Protein AF-A0A4Q5WU58-F1 (afdb_monomer)

Solvent-accessible surface area (backbone atoms only — not comparable to full-atom values): 10134 Å² total; per-residue (Å²): 128,67,73,62,55,58,54,50,50,56,48,51,53,49,48,55,47,47,49,72,70,64,74,73,73,92,70,50,77,68,52,55,55,48,53,51,51,49,51,50,56,56,55,70,71,57,89,86,76,77,55,76,60,47,52,53,52,53,47,53,46,34,75,74,73,50,46,85,95,77,51,57,78,68,55,52,36,50,48,50,40,50,35,51,25,46,53,25,28,64,58,67,74,26,63,72,45,90,62,45,62,56,51,54,47,26,52,74,72,68,72,48,54,73,67,60,50,51,44,35,73,72,55,36,58,65,66,58,54,51,51,48,51,54,51,21,65,75,58,47,29,45,48,44,77,49,94,91,47,97,59,69,42,70,40,44,45,70,60,46,52,52,52,49,53,50,51,46,69,77,63,63,87,124

Mean predicted aligned error: 10.36 Å

Structure (mmCIF, N/CA/C/O backbone):
data_AF-A0A4Q5WU58-F1
#
_entry.id   AF-A0A4Q5WU58-F1
#
loop_
_atom_site.group_PDB
_atom_site.id
_atom_site.type_symbol
_atom_site.label_atom_id
_atom_site.label_alt_id
_atom_site.label_comp_id
_atom_site.label_asym_id
_atom_site.label_entity_id
_atom_site.label_seq_id
_atom_site.pdbx_PDB_ins_code
_atom_site.Cartn_x
_atom_site.Cartn_y
_atom_site.Cartn_z
_atom_site.occupancy
_atom_site.B_iso_or_equiv
_atom_site.auth_seq_id
_atom_site.auth_comp_id
_atom_site.auth_asym_id
_atom_site.auth_atom_id
_atom_site.pdbx_PDB_model_num
ATOM 1 N N . MET A 1 1 ? -17.127 25.640 -25.796 1.00 41.81 1 MET A N 1
ATOM 2 C CA . MET A 1 1 ? -17.880 24.740 -24.890 1.00 41.81 1 MET A CA 1
ATOM 3 C C . MET A 1 1 ? -17.028 24.352 -23.677 1.00 41.81 1 MET A C 1
ATOM 5 O O . MET A 1 1 ? -17.475 23.564 -22.861 1.00 41.81 1 MET A O 1
ATOM 9 N N . ASP A 1 2 ? -15.854 24.971 -23.506 1.00 37.06 2 ASP A N 1
ATOM 10 C CA . ASP A 1 2 ? -14.793 24.505 -22.601 1.00 37.06 2 ASP A CA 1
ATOM 11 C C . ASP A 1 2 ? -14.866 25.094 -21.184 1.00 37.06 2 ASP A C 1
ATOM 13 O O . ASP A 1 2 ? -14.339 24.523 -20.238 1.00 37.06 2 ASP A O 1
ATOM 17 N N . LEU A 1 3 ? -15.596 26.197 -20.994 1.00 28.78 3 LEU A N 1
ATOM 18 C CA . LEU A 1 3 ? -15.741 26.847 -19.682 1.00 28.78 3 LEU A CA 1
ATOM 19 C C . LEU A 1 3 ? -16.741 26.138 -18.749 1.00 28.78 3 LEU A C 1
ATOM 21 O O . LEU A 1 3 ? -16.655 26.277 -17.533 1.00 28.78 3 LEU A O 1
ATOM 25 N N . LEU A 1 4 ? -17.679 25.363 -19.303 1.00 29.69 4 LEU A N 1
ATOM 26 C CA . LEU A 1 4 ? -18.670 24.606 -18.525 1.00 29.69 4 LEU A CA 1
ATOM 27 C C . LEU A 1 4 ? -18.100 23.284 -17.992 1.00 29.69 4 LEU A C 1
ATOM 29 O O . LEU A 1 4 ? -18.466 22.866 -16.899 1.00 29.69 4 LEU A O 1
ATOM 33 N N . VAL A 1 5 ? -17.166 22.664 -18.719 1.00 35.31 5 VAL A N 1
ATOM 34 C CA . VAL A 1 5 ? -16.543 21.386 -18.334 1.00 35.31 5 VAL A CA 1
ATOM 35 C C . VAL A 1 5 ? -15.579 21.577 -17.158 1.00 35.31 5 VAL A C 1
ATOM 37 O O . VAL A 1 5 ? -15.669 20.837 -16.181 1.00 35.31 5 VAL A O 1
ATOM 40 N N . GLY A 1 6 ? -14.754 22.633 -17.175 1.00 33.22 6 GLY A N 1
ATOM 41 C CA . GLY A 1 6 ? -13.870 22.964 -16.047 1.00 33.22 6 GLY A CA 1
ATOM 42 C C . GLY A 1 6 ? -14.622 23.332 -14.760 1.00 33.22 6 GLY A C 1
ATOM 43 O O . GLY A 1 6 ? -14.182 23.004 -13.660 1.00 33.22 6 GLY A O 1
ATOM 44 N N . SER A 1 7 ? -15.806 23.947 -14.880 1.00 33.75 7 SER A N 1
ATOM 45 C CA . SER A 1 7 ? -16.644 24.293 -13.723 1.00 33.75 7 SER A CA 1
ATOM 46 C C . SER A 1 7 ? -17.323 23.076 -13.087 1.00 33.75 7 SER A C 1
ATOM 48 O O . SER A 1 7 ? -17.556 23.087 -11.881 1.00 33.75 7 SER A O 1
ATOM 50 N N . ILE A 1 8 ? -17.642 22.040 -13.869 1.00 37.22 8 ILE A N 1
ATOM 51 C CA . ILE A 1 8 ? -18.221 20.784 -13.367 1.00 37.22 8 ILE A CA 1
ATOM 52 C C . ILE A 1 8 ? -17.136 19.936 -12.682 1.00 37.22 8 ILE A C 1
ATOM 54 O O . ILE A 1 8 ? -17.392 19.346 -11.636 1.00 37.22 8 ILE A O 1
ATOM 58 N N . HIS A 1 9 ? -15.908 19.941 -13.212 1.00 44.00 9 HIS A N 1
ATOM 59 C CA . HIS A 1 9 ? -14.763 19.223 -12.638 1.00 44.00 9 HIS A CA 1
ATOM 60 C C . HIS A 1 9 ? -14.378 19.746 -11.246 1.00 44.00 9 HIS A C 1
ATOM 62 O O . HIS A 1 9 ? -14.319 18.984 -10.280 1.00 44.00 9 HIS A O 1
ATOM 68 N N . ALA A 1 10 ? -14.223 21.067 -11.112 1.00 42.41 10 ALA A N 1
ATOM 69 C CA . ALA A 1 10 ? -13.923 21.701 -9.830 1.00 42.41 10 ALA A CA 1
ATOM 70 C C . ALA A 1 10 ? -15.046 21.495 -8.797 1.00 42.41 10 ALA A C 1
ATOM 72 O O . ALA A 1 10 ? -14.766 21.302 -7.615 1.00 42.41 10 ALA A O 1
ATOM 73 N N . TYR A 1 11 ? -16.307 21.488 -9.245 1.00 42.28 11 TYR A N 1
ATOM 74 C CA . TYR A 1 11 ? -17.469 21.261 -8.385 1.00 42.28 11 TYR A CA 1
ATOM 75 C C . TYR A 1 11 ? -17.533 19.819 -7.873 1.00 42.28 11 TYR A C 1
ATOM 7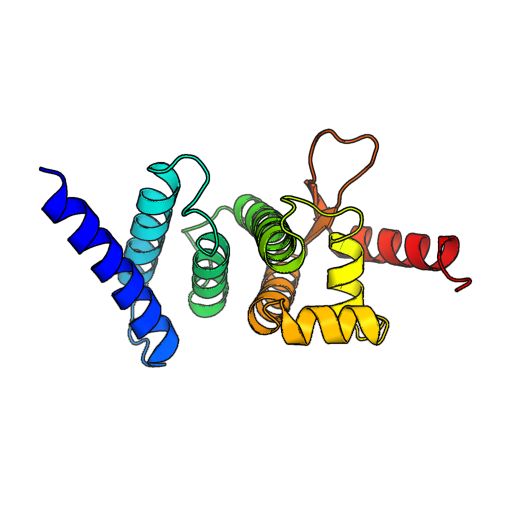7 O O . TYR A 1 11 ? -17.780 19.609 -6.693 1.00 42.28 11 TYR A O 1
ATOM 85 N N . ASN A 1 12 ? -17.244 18.832 -8.722 1.00 49.66 12 ASN A N 1
ATOM 86 C CA . ASN A 1 12 ? -17.261 17.415 -8.353 1.00 49.66 12 ASN A CA 1
ATOM 87 C C . ASN A 1 12 ? -16.104 17.031 -7.423 1.00 49.66 12 ASN A C 1
ATOM 89 O O . ASN A 1 12 ? -16.311 16.286 -6.466 1.00 49.66 12 ASN A O 1
ATOM 93 N N . ILE A 1 13 ? -14.912 17.592 -7.647 1.00 53.34 13 ILE A N 1
ATOM 94 C CA . ILE A 1 13 ? -13.767 17.446 -6.738 1.00 53.34 13 ILE A CA 1
ATOM 95 C C . ILE A 1 13 ? -14.063 18.130 -5.398 1.00 53.34 13 ILE A C 1
ATOM 97 O O . ILE A 1 13 ? -13.809 17.546 -4.347 1.00 53.34 13 ILE A O 1
ATOM 101 N N . GLN A 1 14 ? -14.657 19.330 -5.406 1.00 51.53 14 GLN A N 1
ATOM 102 C CA . GLN A 1 14 ? -15.105 19.988 -4.174 1.00 51.53 14 GLN A CA 1
ATOM 103 C C . GLN A 1 14 ? -16.203 19.206 -3.459 1.00 51.53 14 GLN A C 1
ATOM 105 O O . GLN A 1 14 ? -16.174 19.169 -2.237 1.00 51.53 14 GLN A O 1
ATOM 110 N N . LEU A 1 15 ? -17.132 18.565 -4.175 1.00 50.31 15 LEU A N 1
ATOM 111 C CA . LEU A 1 15 ? -18.192 17.755 -3.573 1.00 50.31 15 LEU A CA 1
ATOM 112 C C . LEU A 1 15 ? -17.624 16.500 -2.911 1.00 50.31 15 LEU A C 1
ATOM 114 O O . LEU A 1 15 ? -17.934 16.237 -1.754 1.00 50.31 15 LEU A O 1
ATOM 118 N N . LEU A 1 16 ? -16.758 15.759 -3.613 1.00 57.41 16 LEU A N 1
ATOM 119 C CA . LEU A 1 16 ? -16.067 14.591 -3.061 1.00 57.41 16 LEU A CA 1
ATOM 120 C C . LEU A 1 16 ? -15.231 14.984 -1.842 1.00 57.41 16 LEU A C 1
ATOM 122 O O . LEU A 1 16 ? -15.281 14.310 -0.818 1.00 57.41 16 LEU A O 1
ATOM 126 N N . ARG A 1 17 ? -14.537 16.122 -1.911 1.00 54.88 17 ARG A N 1
ATOM 127 C CA . ARG A 1 17 ? -13.765 16.673 -0.797 1.00 54.88 17 ARG A CA 1
ATOM 128 C C . ARG A 1 17 ? -14.646 17.094 0.383 1.00 54.88 17 ARG A C 1
ATOM 130 O O . ARG A 1 17 ? -14.333 16.730 1.507 1.00 54.88 17 ARG A O 1
ATOM 137 N N . LEU A 1 18 ? -15.770 17.775 0.146 1.00 50.56 18 LEU A N 1
ATOM 138 C CA . LEU A 1 18 ? -16.729 18.152 1.195 1.00 50.56 18 LEU A CA 1
ATOM 139 C C . LEU A 1 18 ? -17.341 16.923 1.865 1.00 50.56 18 LEU A C 1
ATOM 141 O O . LEU A 1 18 ? -17.551 16.914 3.073 1.00 50.56 18 LEU A O 1
ATOM 145 N N . ILE A 1 19 ? -17.637 15.884 1.088 1.00 55.25 19 ILE A N 1
ATOM 146 C CA . ILE A 1 19 ? -18.174 14.625 1.599 1.00 55.25 19 ILE A CA 1
ATOM 147 C C . ILE A 1 19 ? -17.125 13.962 2.492 1.00 55.25 19 ILE A C 1
ATOM 149 O O . ILE A 1 19 ? -17.432 13.665 3.642 1.00 55.25 19 ILE A O 1
ATOM 153 N N . LEU A 1 20 ? -15.878 13.850 2.025 1.00 53.12 20 LEU A N 1
ATOM 154 C CA . LEU A 1 20 ? -14.756 13.308 2.799 1.00 53.12 20 LEU A CA 1
ATOM 155 C C . LEU A 1 20 ? -14.452 14.117 4.081 1.00 53.12 20 LEU A C 1
ATOM 157 O O . LEU A 1 20 ? -14.155 13.529 5.121 1.00 53.12 20 LEU A O 1
ATOM 161 N N . GLU A 1 21 ? -14.565 15.448 4.032 1.00 53.03 21 GLU A N 1
ATOM 162 C CA . GLU A 1 21 ? -14.278 16.362 5.151 1.00 53.03 21 GLU A CA 1
ATOM 163 C C . GLU A 1 21 ? -15.446 16.506 6.152 1.00 53.03 21 GLU A C 1
ATOM 165 O O . GLU A 1 21 ? -15.209 16.745 7.336 1.00 53.03 21 GLU A O 1
ATOM 170 N N . SER A 1 22 ? -16.704 16.362 5.717 1.00 53.97 22 SER A N 1
ATOM 171 C CA . SER A 1 22 ? -17.891 16.644 6.549 1.00 53.97 22 SER A CA 1
ATOM 172 C C . SER A 1 22 ? -18.234 15.556 7.564 1.00 53.97 22 SER A C 1
ATOM 174 O O . SER A 1 22 ? -18.898 15.840 8.560 1.00 53.97 22 SER A O 1
ATOM 176 N N . GLY A 1 23 ? -17.806 14.311 7.341 1.00 45.44 23 GLY A N 1
ATOM 177 C CA . GLY A 1 23 ? -18.088 13.219 8.275 1.00 45.44 23 GLY A CA 1
ATOM 178 C C . GLY A 1 23 ? -19.547 12.728 8.290 1.00 45.44 23 GLY A C 1
ATOM 179 O O . GLY A 1 23 ? -19.835 11.759 8.993 1.00 45.44 23 GLY A O 1
ATOM 180 N N . ASP A 1 24 ? -20.453 13.367 7.539 1.00 48.50 24 ASP A N 1
ATOM 181 C CA . ASP A 1 24 ? -21.890 13.071 7.510 1.00 48.50 24 ASP A CA 1
ATOM 182 C C . ASP A 1 24 ? -22.245 12.260 6.252 1.00 48.50 24 ASP A C 1
ATOM 184 O O . ASP A 1 24 ? -22.320 12.780 5.139 1.00 48.50 24 ASP A O 1
ATOM 188 N N . TYR A 1 25 ? -22.417 10.947 6.434 1.00 56.06 25 TYR A N 1
ATOM 189 C CA . TYR A 1 25 ? -22.523 9.965 5.350 1.00 56.06 25 TYR A CA 1
ATOM 190 C C . TYR A 1 25 ? -23.803 9.136 5.443 1.00 56.06 25 TYR A C 1
ATOM 192 O O . TYR A 1 25 ? -23.771 7.907 5.453 1.00 56.06 25 TYR A O 1
ATOM 200 N N . SER A 1 26 ? -24.958 9.794 5.440 1.00 50.62 26 SER A N 1
ATOM 201 C CA . SER A 1 26 ? -26.253 9.118 5.237 1.00 50.62 26 SER A CA 1
ATOM 202 C C . SER A 1 26 ? -26.452 8.550 3.812 1.00 50.62 26 SER A C 1
ATOM 204 O O . SER A 1 26 ? -27.559 8.154 3.446 1.00 50.62 26 SER A O 1
ATOM 206 N N . ALA A 1 27 ? -25.381 8.484 3.015 1.00 51.62 27 ALA A N 1
ATOM 207 C CA . ALA A 1 27 ? -25.365 8.030 1.634 1.00 51.62 27 ALA A CA 1
ATOM 208 C C . ALA A 1 27 ? -25.672 6.526 1.531 1.00 51.62 27 ALA A C 1
ATOM 210 O O . ALA A 1 27 ? -25.069 5.690 2.206 1.00 51.62 27 ALA A O 1
ATOM 211 N N . ASN A 1 28 ? -26.628 6.180 0.675 1.00 54.94 28 ASN A N 1
ATOM 212 C CA . ASN A 1 28 ? -27.035 4.798 0.431 1.00 54.94 28 ASN A CA 1
ATOM 213 C C . ASN A 1 28 ? -26.196 4.174 -0.713 1.00 54.94 28 ASN A C 1
ATOM 215 O O . ASN A 1 28 ? -25.411 4.852 -1.373 1.00 54.94 28 ASN A O 1
ATOM 219 N N . ALA A 1 29 ? -26.360 2.874 -0.988 1.00 50.94 29 ALA A N 1
ATOM 220 C CA . ALA A 1 29 ? -25.586 2.165 -2.020 1.00 50.94 29 ALA A CA 1
ATOM 221 C C . ALA A 1 29 ? -25.689 2.781 -3.439 1.00 50.94 29 ALA A C 1
ATOM 223 O O . ALA A 1 29 ? -24.773 2.621 -4.247 1.00 50.94 29 ALA A O 1
ATOM 224 N N . HIS A 1 30 ? -26.777 3.499 -3.748 1.00 55.00 30 HIS A N 1
ATOM 225 C CA . HIS A 1 30 ? -26.934 4.219 -5.014 1.00 55.00 30 HIS A CA 1
ATOM 226 C C . HIS A 1 30 ? -25.968 5.406 -5.112 1.00 55.00 30 HIS A C 1
ATOM 228 O O . HIS A 1 30 ? -25.359 5.615 -6.160 1.00 55.00 30 HIS A O 1
ATOM 234 N N . ASP A 1 31 ? -25.768 6.125 -4.008 1.00 60.94 31 ASP A N 1
ATOM 235 C CA . ASP A 1 31 ? -24.868 7.275 -3.943 1.00 60.94 31 ASP A CA 1
ATOM 236 C C . ASP A 1 31 ? -23.408 6.831 -4.127 1.00 60.94 31 ASP A C 1
ATOM 238 O O . ASP A 1 31 ? -22.669 7.418 -4.910 1.00 60.94 31 ASP A O 1
ATOM 242 N N . VAL A 1 32 ? -23.009 5.713 -3.512 1.00 57.91 32 VAL A N 1
ATOM 243 C CA . VAL A 1 32 ? -21.661 5.125 -3.666 1.00 57.91 32 VAL A CA 1
ATOM 244 C C . VAL A 1 32 ? -21.385 4.721 -5.115 1.00 57.91 32 VAL A C 1
ATOM 246 O O . VAL A 1 32 ? -20.320 5.020 -5.657 1.00 57.91 32 VAL A O 1
ATOM 249 N N . SER A 1 33 ? -22.359 4.085 -5.774 1.00 61.72 33 SER A N 1
ATOM 250 C CA . SER A 1 33 ? -22.237 3.727 -7.190 1.00 61.72 33 SER A CA 1
ATOM 251 C C . SER A 1 33 ? -22.148 4.960 -8.094 1.00 61.72 33 SER A C 1
ATOM 253 O O . SER A 1 33 ? -21.454 4.909 -9.110 1.00 61.72 33 SER A O 1
ATOM 255 N N . MET A 1 34 ? -22.832 6.053 -7.744 1.00 68.31 34 MET A N 1
ATOM 256 C CA . MET A 1 34 ? -22.751 7.325 -8.460 1.00 68.31 34 MET A CA 1
ATOM 257 C C . MET A 1 34 ? -21.366 7.964 -8.299 1.00 68.31 34 MET A C 1
ATOM 259 O O . MET A 1 34 ? -20.755 8.339 -9.299 1.00 68.31 34 MET A O 1
ATOM 263 N N . TYR A 1 35 ? -20.835 8.023 -7.073 1.00 65.00 35 TYR A N 1
ATOM 264 C CA . TYR A 1 35 ? -19.509 8.590 -6.798 1.00 65.00 35 TYR A CA 1
ATOM 265 C C . TYR A 1 35 ? -18.386 7.802 -7.474 1.00 65.00 35 TYR A C 1
ATOM 267 O O . TYR A 1 35 ? -17.482 8.401 -8.052 1.00 65.00 35 TYR A O 1
ATOM 275 N N . LEU A 1 36 ? -18.463 6.469 -7.477 1.00 64.06 36 LEU A N 1
ATOM 276 C CA . LEU A 1 36 ? -17.496 5.635 -8.194 1.00 64.06 36 LEU A CA 1
ATOM 277 C C . LEU A 1 36 ? -17.626 5.755 -9.710 1.00 64.06 36 LEU A C 1
ATOM 279 O O . LEU A 1 36 ? -16.617 5.763 -10.409 1.00 64.06 36 LEU A O 1
ATOM 283 N N . GLY A 1 37 ? -18.850 5.872 -10.231 1.00 64.75 37 GLY A N 1
ATOM 284 C CA . GLY A 1 37 ? -19.074 6.156 -11.648 1.00 64.75 37 GLY A CA 1
ATOM 285 C C . GLY A 1 37 ? -18.429 7.476 -12.066 1.00 64.75 37 GLY A C 1
ATOM 286 O O . GLY A 1 37 ? -17.742 7.531 -13.083 1.00 64.75 37 GLY A O 1
ATOM 287 N N . LEU A 1 38 ? -18.572 8.506 -11.231 1.00 63.97 38 LEU A N 1
ATOM 288 C CA . LEU A 1 38 ? -17.982 9.819 -11.456 1.00 63.97 38 LEU A CA 1
ATOM 289 C C . LEU A 1 38 ? -16.450 9.783 -11.389 1.00 63.97 38 LEU A C 1
ATOM 291 O O . LEU A 1 38 ? -15.792 10.310 -12.280 1.00 63.97 38 LEU A O 1
ATOM 295 N N . ALA A 1 39 ? -15.881 9.109 -10.386 1.00 62.09 39 ALA A N 1
ATOM 296 C CA . ALA A 1 39 ? -14.436 8.919 -10.262 1.00 62.09 39 ALA A CA 1
ATOM 297 C C . ALA A 1 39 ? -13.848 8.190 -11.486 1.00 62.09 39 ALA A C 1
ATOM 299 O O . ALA A 1 39 ? -12.815 8.593 -12.020 1.00 62.09 39 ALA A O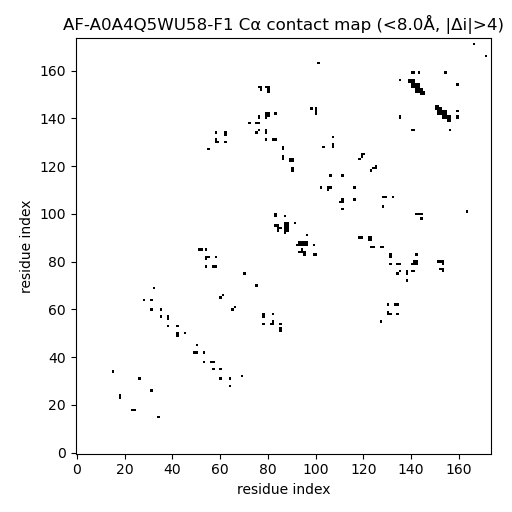 1
ATOM 300 N N . LYS A 1 40 ? -14.547 7.164 -11.990 1.00 64.06 40 LYS A N 1
ATOM 301 C CA . LYS A 1 40 ? -14.160 6.427 -13.203 1.00 64.06 40 LYS A CA 1
ATOM 302 C C . LYS A 1 40 ? -14.286 7.270 -14.472 1.00 64.06 40 LYS A C 1
ATOM 304 O O . LYS A 1 40 ? -13.412 7.188 -15.329 1.00 64.06 40 LYS A O 1
ATOM 309 N N . GLU A 1 41 ? -15.337 8.080 -14.607 1.00 62.66 41 GLU A N 1
ATOM 310 C CA . GLU A 1 41 ? -15.518 8.977 -15.759 1.00 62.66 41 GLU A CA 1
ATOM 311 C C . GLU A 1 41 ? -14.450 10.079 -15.796 1.00 62.66 41 GLU A C 1
ATOM 313 O O . GLU A 1 41 ? -13.961 10.418 -16.874 1.00 62.66 41 GLU A O 1
ATOM 318 N N . ILE A 1 42 ? -14.049 10.590 -14.628 1.00 58.53 42 ILE A N 1
ATOM 319 C CA . ILE A 1 42 ? -12.924 11.520 -14.478 1.00 58.53 42 ILE A CA 1
ATOM 320 C C . ILE A 1 42 ? -11.614 10.825 -14.879 1.00 58.53 42 ILE A C 1
ATOM 322 O O . ILE A 1 42 ? -10.914 11.294 -15.773 1.00 58.53 42 ILE A O 1
ATOM 326 N N . GLY A 1 43 ? -11.329 9.643 -14.321 1.00 56.25 43 GLY A N 1
ATOM 327 C CA . GLY A 1 43 ? -10.104 8.895 -14.625 1.00 56.25 43 GLY A CA 1
ATOM 328 C C . GLY A 1 43 ? -9.989 8.404 -16.075 1.00 56.25 43 GLY A C 1
ATOM 329 O O . GLY A 1 43 ? -8.882 8.163 -16.554 1.00 56.25 43 GLY A O 1
ATOM 330 N N . ALA A 1 44 ? -11.104 8.255 -16.794 1.00 53.75 44 ALA A N 1
ATOM 331 C CA . ALA A 1 44 ? -11.125 7.826 -18.192 1.00 53.75 44 ALA A CA 1
ATOM 332 C C . ALA A 1 44 ? -10.881 8.961 -19.202 1.00 53.75 44 ALA A C 1
ATOM 334 O O . ALA A 1 44 ? -10.656 8.669 -20.376 1.00 53.75 44 ALA A O 1
ATOM 335 N N . ARG A 1 45 ? -10.965 10.230 -18.781 1.00 52.94 45 ARG A N 1
ATOM 336 C CA . ARG A 1 45 ? -10.941 11.384 -19.693 1.00 52.94 45 ARG A CA 1
ATOM 337 C C . ARG A 1 45 ? -9.593 12.082 -19.844 1.00 52.94 45 ARG A C 1
ATOM 339 O O . ARG A 1 45 ? -9.489 12.846 -20.796 1.00 52.94 45 ARG A O 1
ATOM 346 N N . ASP A 1 46 ? -8.602 11.809 -18.993 1.00 44.38 46 ASP A N 1
ATOM 347 C CA . ASP A 1 46 ? -7.337 12.550 -19.033 1.00 44.38 46 ASP A CA 1
ATOM 348 C C . ASP A 1 46 ? -6.059 11.705 -19.093 1.00 44.38 46 ASP A C 1
ATOM 350 O O . ASP A 1 46 ? -5.841 10.716 -18.373 1.00 44.38 46 ASP A O 1
ATOM 354 N N . ASP A 1 47 ? -5.180 12.184 -19.967 1.00 48.03 47 ASP A N 1
ATOM 355 C CA . ASP A 1 47 ? -3.860 11.667 -20.254 1.00 48.03 47 ASP A CA 1
ATOM 356 C C . ASP A 1 47 ? -2.914 12.234 -19.187 1.00 48.03 47 ASP A C 1
ATOM 358 O O . ASP A 1 47 ? -2.392 13.341 -19.281 1.00 48.03 47 ASP A O 1
ATOM 362 N N . TYR A 1 48 ? -2.677 11.431 -18.154 1.00 42.47 48 TYR A N 1
ATOM 363 C CA . TYR A 1 48 ? -1.468 11.466 -17.326 1.00 42.47 48 TYR A CA 1
ATOM 364 C C . TYR A 1 48 ? -1.384 12.453 -16.137 1.00 42.47 48 TYR A C 1
ATOM 366 O O . TYR A 1 48 ? -0.553 12.191 -15.277 1.00 42.47 48 TYR A O 1
ATOM 374 N N . ILE A 1 49 ? -2.207 13.507 -15.985 1.00 37.03 49 ILE A N 1
ATOM 375 C CA . ILE A 1 49 ? -1.970 14.510 -14.901 1.00 37.03 49 ILE A CA 1
ATOM 376 C C . ILE A 1 49 ? -3.080 14.665 -13.832 1.00 37.03 49 ILE A C 1
ATOM 378 O O . ILE A 1 49 ? -2.781 15.125 -12.736 1.00 37.03 49 ILE A O 1
ATOM 382 N N . GLU A 1 50 ? -4.310 14.179 -14.027 1.00 48.78 50 GLU A N 1
ATOM 383 C CA . GLU A 1 50 ? -5.380 14.283 -12.997 1.00 48.78 50 GLU A CA 1
ATOM 384 C C . GLU A 1 50 ? -5.792 12.944 -12.352 1.00 48.78 50 GLU A C 1
ATOM 386 O O . GLU A 1 50 ? -6.770 12.872 -11.611 1.00 48.78 50 GLU A O 1
ATOM 391 N N . LYS A 1 51 ? -5.039 11.860 -12.589 1.00 51.44 51 LYS A N 1
ATOM 392 C CA . LYS A 1 51 ? -5.334 10.547 -11.979 1.00 51.44 51 LYS A CA 1
ATOM 393 C C . LYS A 1 51 ? -4.902 10.430 -10.519 1.00 51.44 51 LYS A C 1
ATOM 395 O O . LYS A 1 51 ? -5.409 9.553 -9.829 1.00 51.44 51 LYS A O 1
ATOM 400 N N . VAL A 1 52 ? -4.004 11.303 -10.065 1.00 54.75 52 VAL A N 1
ATOM 401 C CA . VAL A 1 52 ? -3.458 11.293 -8.704 1.00 54.75 52 VAL A CA 1
ATOM 402 C C . VAL A 1 52 ? -4.584 11.545 -7.699 1.00 54.75 52 VAL A C 1
ATOM 404 O O . VAL A 1 52 ? -5.244 12.584 -7.726 1.00 54.75 52 VAL A O 1
ATOM 407 N N . GLY A 1 53 ? -4.829 10.567 -6.829 1.00 66.25 53 GLY A N 1
ATOM 408 C CA . GLY A 1 53 ? -5.844 10.624 -5.782 1.00 66.25 53 GLY A CA 1
ATOM 409 C C . GLY A 1 53 ? -7.185 9.994 -6.156 1.00 66.25 53 GLY A C 1
ATOM 410 O O . GLY A 1 53 ? -8.031 9.827 -5.274 1.00 66.25 53 GLY A O 1
ATOM 411 N N . ILE A 1 54 ? -7.399 9.578 -7.412 1.00 75.38 54 ILE A N 1
ATOM 412 C CA . ILE A 1 54 ? -8.611 8.826 -7.777 1.00 75.38 54 ILE A CA 1
ATOM 413 C C . ILE A 1 54 ? -8.601 7.471 -7.073 1.00 75.38 54 ILE A C 1
ATOM 415 O O . ILE A 1 54 ? -9.631 7.054 -6.540 1.00 75.38 54 ILE A O 1
ATOM 419 N N . LYS A 1 55 ? -7.451 6.787 -7.018 1.00 83.75 55 LYS A N 1
ATOM 420 C CA . LYS A 1 55 ? -7.367 5.456 -6.398 1.00 83.75 55 LYS A CA 1
ATOM 421 C C . LYS A 1 55 ? -7.468 5.524 -4.898 1.00 83.75 55 LYS A C 1
ATOM 423 O O . LYS A 1 55 ? -8.098 4.658 -4.288 1.00 83.75 55 LYS A O 1
ATOM 428 N N . ARG A 1 56 ? -6.993 6.613 -4.310 1.00 81.81 56 ARG A N 1
ATOM 429 C CA . ARG A 1 56 ? -7.322 6.934 -2.930 1.00 81.81 56 ARG A CA 1
ATOM 430 C C . ARG A 1 56 ? -8.828 7.105 -2.698 1.00 81.81 56 ARG A C 1
ATOM 432 O O . ARG A 1 56 ? -9.363 6.484 -1.785 1.00 81.81 56 ARG A O 1
ATOM 439 N N . VAL A 1 57 ? -9.537 7.884 -3.521 1.00 78.81 57 VAL A N 1
ATOM 440 C CA . VAL A 1 57 ? -11.001 8.041 -3.388 1.00 78.81 57 VAL A CA 1
ATOM 441 C C . VAL A 1 57 ? -11.711 6.694 -3.535 1.00 78.81 57 VAL A C 1
ATOM 443 O O . VAL A 1 57 ? -12.549 6.355 -2.700 1.00 78.81 57 VAL A O 1
ATOM 446 N N . GLU A 1 58 ? -11.352 5.894 -4.543 1.00 83.88 58 GLU A N 1
ATOM 447 C CA . GLU A 1 58 ? -11.883 4.536 -4.719 1.00 83.88 58 GLU A CA 1
ATOM 448 C C . GLU A 1 58 ? -11.633 3.670 -3.472 1.00 83.88 58 GLU A C 1
ATOM 450 O O . GLU A 1 58 ? -12.547 2.991 -3.002 1.00 83.88 58 GLU A O 1
ATOM 455 N N . THR A 1 59 ? -10.436 3.753 -2.886 1.00 86.44 59 THR A N 1
ATOM 456 C CA . THR A 1 59 ? -10.067 3.029 -1.661 1.00 86.44 59 THR A CA 1
ATOM 457 C C . THR A 1 59 ? -10.936 3.439 -0.482 1.00 86.44 59 THR A C 1
ATOM 459 O O . THR A 1 59 ? -11.524 2.580 0.173 1.00 86.44 59 THR A O 1
ATOM 462 N N . VAL A 1 60 ? -11.091 4.740 -0.232 1.00 82.81 60 VAL A N 1
ATOM 463 C CA . VAL A 1 60 ? -11.931 5.237 0.865 1.00 82.81 60 VAL A CA 1
ATOM 464 C C . VAL A 1 60 ? -13.379 4.784 0.697 1.00 82.81 60 VAL A C 1
ATOM 466 O O . VAL A 1 60 ? -14.014 4.371 1.669 1.00 82.81 60 VAL A O 1
ATOM 469 N N . LEU A 1 61 ? -13.901 4.824 -0.531 1.00 80.88 61 LEU A N 1
ATOM 470 C CA . LEU A 1 61 ? -15.258 4.373 -0.822 1.00 80.88 61 LEU A CA 1
ATOM 471 C C . LEU A 1 61 ? -15.415 2.871 -0.553 1.00 80.88 61 LEU A C 1
ATOM 473 O O . LEU A 1 61 ? -16.367 2.474 0.118 1.00 80.88 61 LEU A O 1
ATOM 477 N N . VAL A 1 62 ? -14.460 2.048 -0.996 1.00 86.44 62 VAL A N 1
ATOM 478 C CA . VAL A 1 62 ? -14.446 0.604 -0.719 1.00 86.44 62 VAL A CA 1
ATOM 479 C C . VAL A 1 62 ? -14.392 0.321 0.783 1.00 86.44 62 VAL A C 1
ATOM 481 O O . VAL A 1 62 ? -15.169 -0.496 1.274 1.00 86.44 62 VAL A O 1
ATOM 484 N N . LEU A 1 63 ? -13.510 0.993 1.525 1.00 85.31 63 LEU A N 1
ATOM 485 C CA . LEU A 1 63 ? -13.332 0.756 2.959 1.00 85.31 63 LEU A CA 1
ATOM 486 C C . LEU A 1 63 ? -14.546 1.196 3.783 1.00 85.31 63 LEU A C 1
ATOM 488 O O . LEU A 1 63 ? -14.904 0.533 4.755 1.00 85.31 63 LEU A O 1
ATOM 492 N N . LYS A 1 64 ? -15.197 2.301 3.404 1.00 81.38 64 LYS A N 1
ATOM 493 C CA . LYS A 1 64 ? -16.341 2.847 4.149 1.00 81.38 64 LYS A CA 1
ATOM 494 C C . LYS A 1 64 ? -17.666 2.180 3.802 1.00 81.38 64 LYS A C 1
ATOM 496 O O . LYS A 1 64 ? -18.489 1.982 4.692 1.00 81.38 64 LYS A O 1
ATOM 501 N N . PHE A 1 65 ? -17.890 1.865 2.529 1.00 79.50 65 PHE A N 1
ATOM 502 C CA . PHE A 1 65 ? -19.197 1.419 2.037 1.00 79.50 65 PHE A CA 1
ATOM 503 C C . PHE A 1 65 ? -19.217 -0.043 1.582 1.00 79.50 65 PHE A C 1
ATOM 505 O O . PHE A 1 65 ? -20.285 -0.590 1.302 1.00 79.50 65 PHE A O 1
ATOM 512 N N . GLY A 1 66 ? -18.054 -0.693 1.550 1.00 80.38 66 GLY A N 1
ATOM 513 C CA . GLY A 1 66 ? -17.887 -2.043 1.039 1.00 80.38 66 GLY A CA 1
ATOM 514 C C . GLY A 1 66 ? -17.759 -2.089 -0.484 1.00 80.38 66 GLY A C 1
ATOM 515 O O . GLY A 1 66 ? -18.053 -1.142 -1.209 1.00 80.38 66 GLY A O 1
ATOM 516 N N . SER A 1 67 ? -17.314 -3.239 -0.981 1.00 79.69 67 SER A N 1
ATOM 517 C CA . SER A 1 67 ? -17.062 -3.494 -2.406 1.00 79.69 67 SER A CA 1
ATOM 518 C C . SER A 1 67 ? -18.159 -4.309 -3.102 1.00 79.69 67 SER A C 1
ATOM 520 O O . SER A 1 67 ? -18.078 -4.563 -4.308 1.00 79.69 67 SER A O 1
ATOM 522 N N . ALA A 1 68 ? -19.180 -4.746 -2.356 1.00 74.88 68 ALA A N 1
ATOM 523 C CA . ALA A 1 68 ? -20.171 -5.711 -2.818 1.00 74.88 68 ALA A CA 1
ATOM 524 C C . ALA A 1 68 ? -20.951 -5.199 -4.041 1.00 74.88 68 ALA A C 1
ATOM 526 O O . ALA A 1 68 ? -21.665 -4.202 -3.968 1.00 74.88 68 ALA A O 1
ATOM 527 N N . GLY A 1 69 ? -20.825 -5.909 -5.166 1.00 67.44 69 GLY A N 1
ATOM 528 C CA . GLY A 1 69 ? -21.514 -5.579 -6.420 1.00 67.44 69 GLY A CA 1
ATOM 529 C C . GLY A 1 69 ? -20.887 -4.434 -7.222 1.00 67.44 69 GLY A C 1
ATOM 530 O O . GLY A 1 69 ? -21.432 -4.063 -8.256 1.00 67.44 69 GLY A O 1
ATOM 531 N N . ILE A 1 70 ? -19.752 -3.896 -6.767 1.00 70.12 70 ILE A N 1
ATOM 532 C CA . ILE A 1 70 ? -19.076 -2.742 -7.371 1.00 70.12 70 ILE A CA 1
ATOM 533 C C . ILE A 1 70 ? -17.726 -3.143 -7.974 1.00 70.12 70 ILE A C 1
ATOM 535 O O . ILE A 1 70 ? -17.389 -2.715 -9.079 1.00 70.12 70 ILE A O 1
ATOM 539 N N . TYR A 1 71 ? -16.964 -3.962 -7.249 1.00 74.94 71 TYR A N 1
ATOM 540 C CA . TYR A 1 71 ? -15.672 -4.483 -7.684 1.00 74.94 71 TYR A CA 1
ATOM 541 C C . TYR A 1 71 ? -15.705 -6.006 -7.698 1.00 74.94 71 TYR A C 1
ATOM 543 O O . TYR A 1 71 ? -16.242 -6.630 -6.776 1.00 74.94 71 TYR A O 1
ATOM 551 N N . ALA A 1 72 ? -15.094 -6.614 -8.718 1.00 82.12 72 ALA A N 1
ATOM 552 C CA . ALA A 1 72 ? -14.731 -8.016 -8.607 1.00 82.12 72 ALA A CA 1
ATOM 553 C C . ALA A 1 72 ? -13.624 -8.163 -7.543 1.00 82.12 72 ALA A C 1
ATOM 555 O O . ALA A 1 72 ? -12.819 -7.245 -7.368 1.00 82.12 72 ALA A O 1
ATOM 556 N N . PRO A 1 73 ? -13.533 -9.306 -6.837 1.00 81.44 73 PRO A N 1
ATOM 557 C CA . PRO A 1 73 ? -12.487 -9.515 -5.836 1.00 81.44 73 PRO A CA 1
ATOM 558 C C . PRO A 1 73 ? -11.065 -9.281 -6.363 1.00 81.44 73 PRO A C 1
ATOM 560 O O . PRO A 1 73 ? -10.220 -8.780 -5.628 1.00 81.44 73 PRO A O 1
ATOM 563 N N . ASP A 1 74 ? -10.803 -9.604 -7.630 1.00 86.31 74 ASP A N 1
ATOM 564 C CA . ASP A 1 74 ? -9.492 -9.384 -8.244 1.00 86.31 74 ASP A CA 1
ATOM 565 C C . ASP A 1 74 ? -9.227 -7.908 -8.572 1.00 86.31 74 ASP A C 1
ATOM 567 O O . ASP A 1 74 ? -8.092 -7.455 -8.436 1.00 86.31 74 ASP A O 1
ATOM 571 N N . ASP A 1 75 ? -10.261 -7.120 -8.880 1.00 87.62 75 ASP A N 1
ATOM 572 C CA . ASP A 1 75 ? -10.114 -5.679 -9.115 1.00 87.62 75 ASP A CA 1
ATOM 573 C C . ASP A 1 75 ? -9.704 -4.935 -7.834 1.00 87.62 75 ASP A C 1
ATOM 575 O O . ASP A 1 75 ? -8.981 -3.942 -7.889 1.00 87.62 75 ASP A O 1
ATOM 579 N N . LEU A 1 76 ? -10.121 -5.427 -6.662 1.00 89.38 76 LEU A N 1
ATOM 580 C CA . LEU A 1 76 ? -9.698 -4.856 -5.379 1.00 89.38 76 LEU A CA 1
ATOM 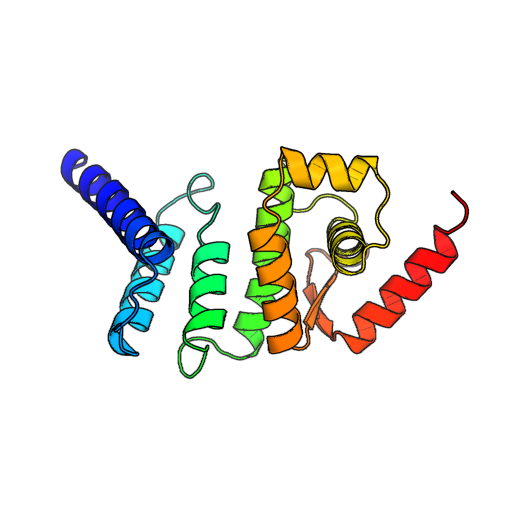581 C C . LEU A 1 76 ? -8.207 -5.082 -5.112 1.00 89.38 76 LEU A C 1
ATOM 583 O O . LEU A 1 76 ? -7.556 -4.231 -4.513 1.00 89.38 76 LEU A O 1
ATOM 587 N N . LYS A 1 77 ? -7.646 -6.202 -5.578 1.00 93.88 77 LYS A N 1
ATOM 588 C CA . LYS A 1 77 ? -6.200 -6.458 -5.482 1.00 93.88 77 LYS A CA 1
ATOM 589 C C . LYS A 1 77 ? -5.420 -5.514 -6.396 1.00 93.88 77 LYS A C 1
ATOM 591 O O . LYS A 1 77 ? -4.350 -5.041 -6.029 1.00 93.88 77 LYS A O 1
ATOM 596 N N . LEU A 1 78 ? -5.976 -5.197 -7.568 1.00 92.69 78 LEU A N 1
ATOM 597 C CA . LEU A 1 78 ? -5.409 -4.175 -8.449 1.00 92.69 78 LEU A CA 1
ATOM 598 C C . LEU A 1 78 ? -5.467 -2.783 -7.812 1.00 92.69 78 LEU A C 1
ATOM 600 O O . LEU A 1 78 ? -4.555 -1.990 -8.022 1.00 92.69 78 LEU A O 1
ATOM 604 N N . LEU A 1 79 ? -6.489 -2.495 -7.001 1.00 91.69 79 LEU A N 1
ATOM 605 C CA . LEU A 1 79 ? -6.579 -1.229 -6.276 1.00 91.69 79 LEU A CA 1
ATOM 606 C C . LEU A 1 79 ? -5.446 -1.064 -5.248 1.00 91.69 79 LEU A C 1
ATOM 608 O O . LEU A 1 79 ? -4.907 0.032 -5.137 1.00 91.69 79 LEU A O 1
ATOM 612 N N . VAL A 1 80 ? -5.022 -2.140 -4.569 1.00 95.56 80 VAL A N 1
ATOM 613 C CA . VAL A 1 80 ? -3.833 -2.126 -3.686 1.00 95.56 80 VAL A CA 1
ATOM 614 C C . VAL A 1 80 ? -2.588 -1.700 -4.465 1.00 95.56 80 VAL A C 1
ATOM 616 O O . VAL A 1 80 ? -1.873 -0.791 -4.054 1.00 95.56 80 VAL A O 1
ATOM 619 N N . LEU A 1 81 ? -2.357 -2.328 -5.619 1.00 94.88 81 LEU A N 1
ATOM 620 C CA . LEU A 1 81 ? -1.221 -2.026 -6.488 1.00 94.88 81 LEU A CA 1
ATOM 621 C C . LEU A 1 81 ? -1.246 -0.580 -6.990 1.00 94.88 81 LEU A C 1
ATOM 623 O O . LEU A 1 81 ? -0.238 0.118 -6.944 1.00 94.88 81 LEU A O 1
ATOM 627 N N . GLN A 1 82 ? -2.410 -0.116 -7.434 1.00 92.50 82 GLN A N 1
ATOM 628 C CA . GLN A 1 82 ? -2.579 1.243 -7.934 1.00 92.50 82 GLN A CA 1
ATOM 629 C C . GLN A 1 82 ? -2.376 2.289 -6.833 1.00 92.50 82 GLN A C 1
ATOM 631 O O . GLN A 1 82 ? -1.758 3.318 -7.089 1.00 92.50 82 GLN A O 1
ATOM 636 N N . LEU A 1 83 ? -2.839 2.015 -5.610 1.00 93.38 83 LEU A N 1
ATOM 637 C CA . LEU A 1 83 ? -2.631 2.908 -4.474 1.00 93.38 83 LEU A CA 1
ATOM 638 C C . LEU A 1 83 ? -1.152 2.988 -4.069 1.00 93.38 83 LEU A C 1
ATOM 640 O O . LEU A 1 83 ? -0.675 4.076 -3.769 1.00 93.38 83 LEU A O 1
ATOM 644 N N . ILE A 1 84 ? -0.406 1.877 -4.109 1.00 95.25 84 ILE A N 1
ATOM 645 C CA . ILE A 1 84 ? 1.052 1.904 -3.888 1.00 95.25 84 ILE A CA 1
ATOM 646 C C . ILE A 1 84 ? 1.744 2.765 -4.947 1.00 95.25 84 ILE A C 1
ATOM 648 O O . ILE A 1 84 ? 2.607 3.569 -4.601 1.00 95.25 84 ILE A O 1
ATOM 652 N N . GLY A 1 85 ? 1.335 2.648 -6.212 1.00 92.69 85 GLY A N 1
ATOM 653 C CA . GLY A 1 85 ? 1.880 3.481 -7.282 1.00 92.69 85 GLY A CA 1
ATOM 654 C C . GLY A 1 85 ? 1.585 4.975 -7.098 1.00 92.69 85 GLY A C 1
ATOM 655 O O . GLY A 1 85 ? 2.476 5.802 -7.265 1.00 92.69 85 GLY A O 1
ATOM 656 N N . GLU A 1 86 ? 0.366 5.339 -6.682 1.00 90.12 86 GLU A N 1
ATOM 657 C CA . GLU A 1 86 ? 0.036 6.735 -6.342 1.00 90.12 86 GLU A CA 1
ATOM 658 C C . GLU A 1 86 ? 0.883 7.248 -5.170 1.00 90.12 86 GLU A C 1
ATOM 660 O O . GLU A 1 86 ? 1.471 8.320 -5.263 1.00 90.12 86 GLU A O 1
ATOM 665 N N . LEU A 1 87 ? 1.016 6.462 -4.098 1.00 91.31 87 LEU A N 1
ATOM 666 C CA . LEU A 1 87 ? 1.843 6.820 -2.941 1.00 91.31 87 LEU A CA 1
ATOM 667 C C . LEU A 1 87 ? 3.323 6.985 -3.318 1.00 91.31 87 LEU A C 1
ATOM 669 O O . LEU A 1 87 ? 4.007 7.874 -2.804 1.00 91.31 87 LEU A O 1
ATOM 673 N N . SER A 1 88 ? 3.814 6.140 -4.225 1.00 92.62 88 SER A N 1
ATOM 674 C CA . SER A 1 88 ? 5.150 6.247 -4.801 1.00 92.62 88 SER A CA 1
ATOM 675 C C . SER A 1 88 ? 5.327 7.556 -5.574 1.00 92.62 88 SER A C 1
ATOM 677 O O . SER A 1 88 ? 6.306 8.273 -5.361 1.00 92.62 88 SER A O 1
ATOM 679 N N . GLU A 1 89 ? 4.375 7.899 -6.443 1.00 88.75 89 GLU A N 1
ATOM 680 C CA . GLU A 1 89 ? 4.408 9.130 -7.233 1.00 88.75 89 GLU A CA 1
ATOM 681 C C . GLU A 1 89 ? 4.339 10.371 -6.330 1.00 88.75 89 GLU A C 1
ATOM 683 O O . GLU A 1 89 ? 5.120 11.305 -6.502 1.00 88.75 89 GLU A O 1
ATOM 688 N N . ASP A 1 90 ? 3.491 10.354 -5.304 1.00 85.38 90 ASP A N 1
ATOM 689 C CA . ASP A 1 90 ? 3.336 11.467 -4.365 1.00 85.38 90 ASP A CA 1
ATOM 690 C C . ASP A 1 90 ? 4.616 11.727 -3.554 1.00 85.38 90 ASP A C 1
ATOM 692 O O . ASP A 1 90 ? 5.042 12.874 -3.379 1.00 85.38 90 ASP A O 1
ATOM 696 N N . CYS A 1 91 ? 5.258 10.665 -3.056 1.00 87.88 91 CYS A N 1
ATOM 697 C CA . CYS A 1 91 ? 6.428 10.798 -2.190 1.00 87.88 91 CYS A CA 1
ATOM 698 C C . CYS A 1 91 ? 7.736 10.991 -2.981 1.00 87.88 91 CYS A C 1
ATOM 700 O O . CYS A 1 91 ? 8.608 11.772 -2.571 1.00 87.88 91 CYS A O 1
ATOM 702 N N . TYR A 1 92 ? 7.868 10.310 -4.124 1.00 86.94 92 TYR A N 1
ATOM 703 C CA . TYR A 1 92 ? 9.117 10.183 -4.882 1.00 86.94 92 TYR A CA 1
ATOM 704 C C . TYR A 1 92 ? 9.056 10.701 -6.324 1.00 86.94 92 TYR A C 1
ATOM 706 O O . TYR A 1 92 ? 10.100 10.742 -6.976 1.00 86.94 92 TYR A O 1
ATOM 714 N N . CYS A 1 93 ? 7.888 11.122 -6.821 1.00 87.31 93 CYS A N 1
ATOM 715 C CA . CYS A 1 93 ? 7.667 11.484 -8.230 1.00 87.31 93 CYS A CA 1
ATOM 716 C C . CYS A 1 93 ? 8.086 10.356 -9.187 1.00 87.31 93 CYS A C 1
ATOM 718 O O . CYS A 1 93 ? 8.744 10.587 -10.206 1.00 87.31 93 CYS A O 1
ATOM 720 N N . ALA A 1 94 ? 7.781 9.122 -8.786 1.00 83.50 94 ALA A N 1
ATOM 721 C CA . ALA A 1 94 ? 8.026 7.915 -9.551 1.00 83.50 94 ALA A CA 1
ATOM 722 C C . ALA A 1 94 ? 6.810 6.996 -9.448 1.00 83.50 94 ALA A C 1
ATOM 724 O O . ALA A 1 94 ? 6.424 6.635 -8.338 1.00 83.50 94 ALA A O 1
ATOM 725 N N . GLN A 1 95 ? 6.285 6.542 -10.589 1.00 81.19 95 GLN A N 1
ATOM 726 C CA . GLN A 1 95 ? 5.141 5.623 -10.634 1.00 81.19 95 GLN A CA 1
ATOM 727 C C . GLN A 1 95 ? 5.347 4.394 -9.745 1.00 81.19 95 GLN A C 1
ATOM 729 O O . GLN A 1 95 ? 4.425 3.956 -9.069 1.00 81.19 95 GLN A O 1
ATOM 734 N N . TRP A 1 96 ? 6.564 3.850 -9.744 1.00 91.12 96 TRP A N 1
ATOM 735 C CA . TRP A 1 96 ? 6.982 2.793 -8.835 1.00 91.12 96 TRP A CA 1
ATOM 736 C C . TRP A 1 96 ? 8.454 2.993 -8.479 1.00 91.12 96 TRP A C 1
ATOM 738 O O . TRP A 1 96 ? 9.344 2.753 -9.293 1.00 91.12 96 TRP A O 1
ATOM 748 N N . MET A 1 97 ? 8.719 3.505 -7.282 1.00 92.69 97 MET A N 1
ATOM 749 C CA . MET A 1 97 ? 10.068 3.635 -6.743 1.00 92.69 97 MET A CA 1
ATOM 750 C C . MET A 1 97 ? 10.565 2.243 -6.345 1.00 92.69 97 MET A C 1
ATOM 752 O O . MET A 1 97 ? 9.807 1.446 -5.795 1.00 92.69 97 MET A O 1
ATOM 756 N N . ASN A 1 98 ? 11.824 1.927 -6.640 1.00 89.88 98 ASN A N 1
ATOM 757 C CA . ASN A 1 98 ? 12.382 0.616 -6.311 1.00 89.88 98 ASN A CA 1
ATOM 758 C C . ASN A 1 98 ? 12.222 0.316 -4.816 1.00 89.88 98 ASN A C 1
ATOM 760 O O . ASN A 1 98 ? 12.638 1.107 -3.976 1.00 89.88 98 ASN A O 1
ATOM 764 N N . HIS A 1 99 ? 11.669 -0.851 -4.488 1.00 92.44 99 HIS A N 1
ATOM 765 C CA . HIS A 1 99 ? 11.412 -1.282 -3.113 1.00 92.44 99 HIS A CA 1
ATOM 766 C C . HIS A 1 99 ? 10.347 -0.477 -2.3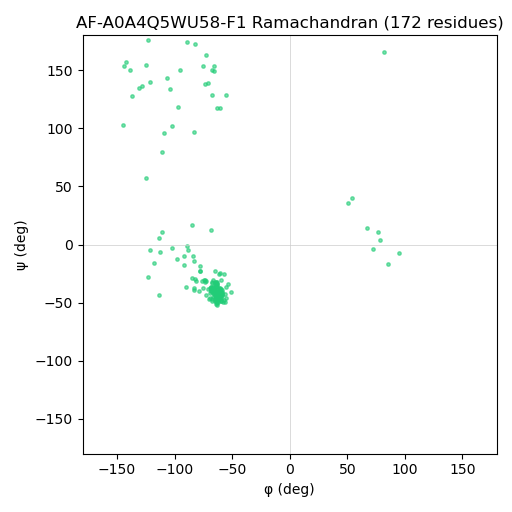54 1.00 92.44 99 HIS A C 1
ATOM 768 O O . HIS A 1 99 ? 10.233 -0.632 -1.135 1.00 92.44 99 HIS A O 1
ATOM 774 N N . ILE A 1 100 ? 9.529 0.337 -3.031 1.00 94.69 100 ILE A N 1
ATOM 775 C CA . ILE A 1 100 ? 8.428 1.067 -2.387 1.00 94.69 100 ILE A CA 1
ATOM 776 C C . ILE A 1 100 ? 7.479 0.126 -1.637 1.00 94.69 100 ILE A C 1
ATOM 778 O O . ILE A 1 100 ? 7.021 0.443 -0.540 1.00 94.69 100 ILE A O 1
ATOM 782 N N . GLU A 1 101 ? 7.233 -1.065 -2.183 1.00 95.75 101 GLU A N 1
ATOM 783 C CA . GLU A 1 101 ? 6.402 -2.097 -1.575 1.00 95.75 101 GLU A CA 1
ATOM 784 C C . GLU A 1 101 ? 6.942 -2.566 -0.219 1.00 95.75 101 GLU A C 1
ATOM 786 O O . GLU A 1 101 ? 6.158 -2.802 0.705 1.00 95.75 101 GLU A O 1
ATOM 791 N N . TYR A 1 102 ? 8.268 -2.653 -0.083 1.00 95.31 102 TYR A N 1
ATOM 792 C CA . TYR A 1 102 ? 8.950 -3.026 1.153 1.00 95.31 102 TYR A CA 1
ATOM 793 C C . TYR A 1 102 ? 9.021 -1.856 2.127 1.00 95.31 102 TYR A C 1
ATOM 795 O O . TYR A 1 102 ? 8.822 -2.038 3.326 1.00 95.31 102 TYR A O 1
ATOM 803 N N . GLU A 1 103 ? 9.268 -0.649 1.621 1.00 94.88 103 GLU A N 1
ATOM 804 C CA . GLU A 1 103 ? 9.348 0.562 2.430 1.00 94.88 103 GLU A CA 1
ATOM 805 C C . GLU A 1 103 ? 8.009 0.895 3.097 1.00 94.88 103 GLU A C 1
ATOM 807 O O . GLU A 1 103 ? 7.960 1.133 4.307 1.00 94.88 103 GLU A O 1
ATOM 812 N N . LEU A 1 104 ? 6.917 0.864 2.327 1.00 95.75 104 LEU A N 1
ATOM 813 C CA . LEU A 1 104 ? 5.563 1.083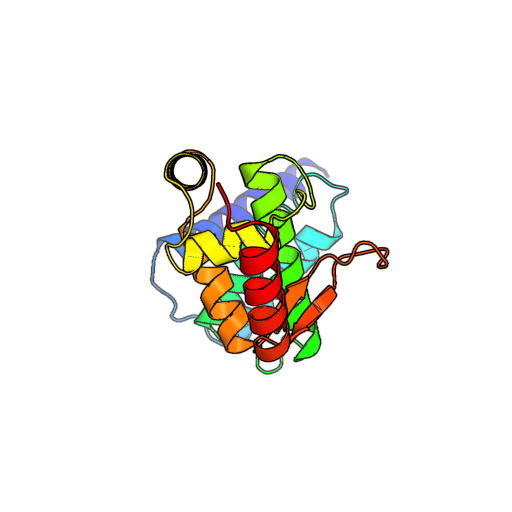 2.834 1.00 95.75 104 LEU A CA 1
ATOM 814 C C . LEU A 1 104 ? 5.177 0.022 3.863 1.00 95.75 104 LEU A C 1
ATOM 816 O O . LEU A 1 104 ? 4.579 0.345 4.889 1.00 95.75 104 LEU A O 1
ATOM 820 N N . TRP A 1 105 ? 5.549 -1.236 3.621 1.00 96.50 105 TRP A N 1
ATOM 821 C CA . TRP A 1 105 ? 5.311 -2.304 4.583 1.00 96.50 105 TRP A CA 1
ATOM 822 C C . TRP A 1 105 ? 6.103 -2.090 5.881 1.00 96.50 105 TRP A C 1
ATOM 824 O O . TRP A 1 105 ? 5.525 -2.129 6.965 1.00 96.50 105 TRP A O 1
ATOM 834 N N . ALA A 1 106 ? 7.393 -1.759 5.789 1.00 94.50 106 ALA A N 1
ATOM 835 C CA . ALA A 1 106 ? 8.227 -1.440 6.949 1.00 94.50 106 ALA A CA 1
ATOM 836 C C . ALA A 1 106 ? 7.684 -0.236 7.736 1.00 94.50 106 ALA A C 1
ATOM 838 O O . ALA A 1 106 ? 7.719 -0.215 8.966 1.00 94.50 106 ALA A O 1
ATOM 839 N N . LEU A 1 107 ? 7.163 0.780 7.041 1.00 94.19 107 LEU A N 1
ATOM 840 C CA . LEU A 1 107 ? 6.519 1.935 7.664 1.00 94.19 107 LEU A CA 1
ATOM 841 C C . LEU A 1 107 ? 5.271 1.518 8.458 1.00 94.19 107 LEU A C 1
ATOM 843 O O . LEU A 1 107 ? 5.095 1.970 9.589 1.00 94.19 107 LEU A O 1
ATOM 847 N N . LEU A 1 108 ? 4.441 0.637 7.894 1.00 94.25 108 LEU A N 1
ATOM 848 C CA . LEU A 1 108 ? 3.220 0.123 8.524 1.00 94.25 108 LEU A CA 1
ATOM 849 C C . LEU A 1 108 ? 3.472 -0.774 9.739 1.00 94.25 108 LEU A C 1
ATOM 851 O O . LEU A 1 108 ? 2.664 -0.769 10.671 1.00 94.25 108 LEU A O 1
ATOM 855 N N . GLU A 1 109 ? 4.572 -1.523 9.733 1.00 92.50 109 GLU A N 1
ATOM 856 C CA . GLU A 1 109 ? 4.983 -2.378 10.851 1.00 92.50 109 GLU A CA 1
ATOM 857 C C . GLU A 1 109 ? 5.852 -1.626 11.880 1.00 92.50 109 GLU A C 1
ATOM 859 O O . GLU A 1 109 ? 6.158 -2.145 12.950 1.00 92.50 109 GLU A O 1
ATOM 864 N N . GLY A 1 110 ? 6.203 -0.363 11.606 1.00 89.94 110 GLY A N 1
ATOM 865 C CA . GLY A 1 110 ? 7.032 0.462 12.489 1.00 89.94 110 GLY A CA 1
ATOM 866 C C . GLY A 1 110 ? 8.527 0.123 12.446 1.00 89.94 110 GLY A C 1
ATOM 867 O O . GLY A 1 110 ? 9.292 0.642 13.258 1.00 89.94 110 GLY A O 1
ATOM 868 N N . GLU A 1 111 ? 8.940 -0.694 11.480 1.00 89.31 111 GLU A N 1
ATOM 869 C CA . GLU A 1 111 ? 10.298 -1.216 11.274 1.00 89.31 111 GLU A CA 1
ATOM 870 C C . GLU A 1 111 ? 11.163 -0.303 10.383 1.00 89.31 111 GLU A C 1
ATOM 872 O O . GLU A 1 111 ? 12.337 -0.573 10.148 1.00 89.31 111 GLU A O 1
ATOM 877 N N . THR A 1 112 ? 10.604 0.803 9.884 1.00 88.06 112 THR A N 1
ATOM 878 C CA . THR A 1 112 ? 11.339 1.771 9.057 1.00 88.06 112 THR A CA 1
ATOM 879 C C . THR A 1 112 ? 12.303 2.657 9.861 1.00 88.06 112 THR A C 1
ATOM 881 O O . THR A 1 112 ? 12.069 2.954 11.038 1.00 88.06 112 THR A O 1
ATOM 884 N N . ASN A 1 113 ? 13.360 3.146 9.204 1.00 86.94 113 ASN A N 1
ATOM 885 C CA . ASN A 1 113 ? 14.329 4.068 9.798 1.00 86.94 113 ASN A CA 1
ATOM 886 C C . ASN A 1 113 ? 13.752 5.493 9.980 1.00 86.94 113 ASN A C 1
ATOM 888 O O . ASN A 1 113 ? 12.747 5.872 9.373 1.00 86.94 113 ASN A O 1
ATOM 892 N N . GLU A 1 114 ? 14.406 6.309 10.815 1.00 86.38 114 GLU A N 1
ATOM 893 C CA . GLU A 1 114 ? 13.933 7.664 11.145 1.00 86.38 114 GLU A CA 1
ATOM 894 C C . GLU A 1 114 ? 13.879 8.609 9.935 1.00 86.38 114 GLU A C 1
ATOM 896 O O . GLU A 1 114 ? 12.987 9.452 9.861 1.00 86.38 114 GLU A O 1
ATOM 901 N N . LEU A 1 115 ? 14.801 8.473 8.975 1.00 86.44 115 LEU A N 1
ATOM 902 C CA . LEU A 1 115 ? 14.851 9.338 7.793 1.00 86.44 115 LEU A CA 1
ATOM 903 C C . LEU A 1 115 ? 13.673 9.070 6.856 1.00 86.44 115 LEU A C 1
ATOM 905 O O . LEU A 1 115 ? 13.005 10.010 6.427 1.00 86.44 115 LEU A O 1
ATOM 909 N N . THR A 1 116 ? 13.400 7.798 6.575 1.00 87.00 116 THR A N 1
ATOM 910 C CA . THR A 1 116 ? 12.253 7.366 5.777 1.00 87.00 116 THR A CA 1
ATOM 911 C C . THR A 1 116 ? 10.953 7.760 6.469 1.00 87.00 116 THR A C 1
ATOM 913 O O . THR A 1 116 ? 10.084 8.361 5.840 1.00 87.00 116 THR A O 1
ATOM 916 N N . ARG A 1 117 ? 10.833 7.534 7.784 1.00 88.31 117 ARG A N 1
ATOM 917 C CA . ARG A 1 117 ? 9.663 7.985 8.551 1.00 88.31 117 ARG A CA 1
ATOM 918 C C . ARG A 1 117 ? 9.439 9.492 8.423 1.00 88.31 117 ARG A C 1
ATOM 920 O O . ARG A 1 117 ? 8.343 9.913 8.069 1.00 88.31 117 ARG A O 1
ATOM 927 N N . ALA A 1 118 ? 10.481 10.295 8.637 1.00 88.19 118 ALA A N 1
ATOM 928 C CA . ALA A 1 118 ? 10.397 11.750 8.527 1.00 88.19 118 ALA A CA 1
ATOM 929 C C . ALA A 1 118 ? 10.059 12.219 7.100 1.00 88.19 118 ALA A C 1
ATOM 931 O O . ALA A 1 118 ? 9.396 13.243 6.918 1.00 88.19 118 ALA A O 1
ATOM 932 N N . LEU A 1 119 ? 10.501 11.489 6.070 1.00 88.44 119 LEU A N 1
ATOM 933 C CA . LEU A 1 119 ? 10.130 11.769 4.686 1.00 88.44 119 LEU A CA 1
ATOM 934 C C . LEU A 1 119 ? 8.625 11.574 4.472 1.00 88.44 119 LEU A C 1
ATOM 936 O O . LEU A 1 119 ? 7.977 12.489 3.962 1.00 88.44 119 LEU A O 1
ATOM 940 N N . TRP A 1 120 ? 8.074 10.442 4.915 1.00 88.88 120 TRP A N 1
ATOM 941 C CA . TRP A 1 120 ? 6.643 10.146 4.812 1.00 88.88 120 TRP A CA 1
ATOM 942 C C . TRP A 1 120 ? 5.779 11.075 5.659 1.00 88.88 120 TRP A C 1
ATOM 944 O O . TRP A 1 120 ? 4.723 11.493 5.205 1.00 88.88 120 TRP A O 1
ATOM 954 N N . GLU A 1 121 ? 6.242 11.479 6.840 1.00 86.88 121 GLU A N 1
ATOM 955 C CA . GLU A 1 121 ? 5.561 12.489 7.661 1.00 86.88 121 GLU A CA 1
ATOM 956 C C . GLU A 1 121 ? 5.522 13.869 6.989 1.00 86.88 121 GLU A C 1
ATOM 958 O O . GLU A 1 121 ? 4.576 14.632 7.185 1.00 86.88 121 GLU A O 1
ATOM 963 N N . ARG A 1 122 ? 6.555 14.218 6.210 1.00 85.31 122 ARG A N 1
ATOM 964 C CA . ARG A 1 122 ? 6.676 15.542 5.582 1.00 85.31 122 ARG A CA 1
ATOM 965 C C . ARG A 1 122 ? 6.043 15.622 4.196 1.00 85.31 122 ARG A C 1
ATOM 967 O O . ARG A 1 122 ? 5.587 16.696 3.808 1.00 85.31 122 ARG A O 1
ATOM 974 N N . ARG A 1 123 ? 6.146 14.555 3.408 1.00 80.88 123 ARG A N 1
ATOM 975 C CA . ARG A 1 123 ? 5.786 14.538 1.980 1.00 80.88 123 ARG A CA 1
ATOM 976 C C . ARG A 1 123 ? 4.748 13.490 1.625 1.00 80.88 123 ARG A C 1
ATOM 978 O O . ARG A 1 123 ? 4.032 13.690 0.655 1.00 80.88 123 ARG A O 1
ATOM 985 N N . GLY A 1 124 ? 4.701 12.398 2.372 1.00 78.31 124 GLY A N 1
ATOM 986 C CA . GLY A 1 124 ? 3.734 11.343 2.142 1.00 78.31 124 GLY A CA 1
ATOM 987 C C . GLY A 1 124 ? 2.383 11.649 2.778 1.00 78.31 124 GLY A C 1
ATOM 988 O O . GLY A 1 124 ? 2.225 12.591 3.558 1.00 78.31 124 GLY A O 1
ATOM 989 N N . ASP A 1 125 ? 1.407 10.800 2.474 1.00 82.75 125 ASP A N 1
ATOM 990 C CA . ASP A 1 125 ? 0.107 10.818 3.129 1.00 82.75 125 ASP A CA 1
ATOM 991 C C . ASP A 1 125 ? -0.044 9.592 4.032 1.00 82.75 125 ASP A C 1
ATOM 993 O O . ASP A 1 125 ? -0.428 8.504 3.601 1.00 82.75 125 ASP A O 1
ATOM 997 N N . LEU A 1 126 ? 0.251 9.775 5.320 1.00 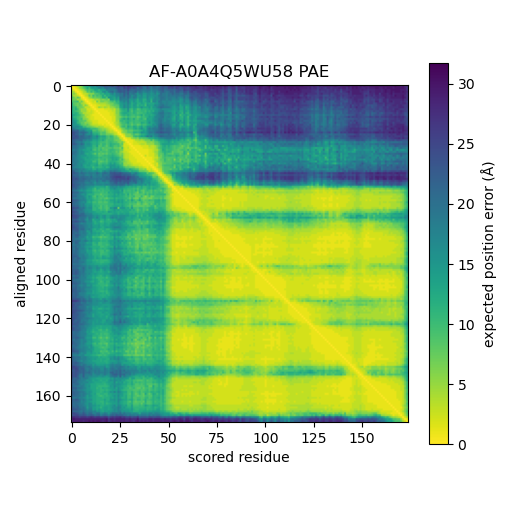86.69 126 LEU A N 1
ATOM 998 C CA . LEU A 1 126 ? 0.149 8.698 6.305 1.00 86.69 126 LEU A CA 1
ATOM 999 C C . LEU A 1 126 ? -1.278 8.155 6.458 1.00 86.69 126 LEU A C 1
ATOM 1001 O O . LEU A 1 126 ? -1.444 7.000 6.842 1.00 86.69 126 LEU A O 1
ATOM 1005 N N . THR A 1 127 ? -2.307 8.949 6.146 1.00 86.31 127 THR A N 1
ATOM 1006 C CA . THR A 1 127 ? -3.695 8.466 6.172 1.00 86.31 127 THR A CA 1
ATOM 1007 C C . THR A 1 127 ? -3.914 7.475 5.035 1.00 86.31 127 THR A C 1
ATOM 1009 O O . THR A 1 127 ? -4.425 6.385 5.272 1.00 86.31 127 THR A O 1
ATOM 1012 N N . ALA A 1 128 ? -3.451 7.805 3.829 1.00 87.19 128 ALA A N 1
ATOM 1013 C CA . ALA A 1 128 ? -3.519 6.912 2.675 1.00 87.19 128 ALA A CA 1
ATOM 1014 C C . ALA A 1 128 ? -2.675 5.638 2.867 1.00 87.19 128 ALA A C 1
ATOM 1016 O O . ALA A 1 128 ? -3.089 4.556 2.458 1.00 87.19 128 ALA A O 1
ATOM 1017 N N . VAL A 1 129 ? -1.541 5.726 3.569 1.00 92.56 129 VAL A N 1
ATOM 1018 C CA . VAL A 1 129 ? -0.758 4.544 3.974 1.00 92.56 129 VAL A CA 1
ATOM 1019 C C . VAL A 1 129 ? -1.565 3.636 4.918 1.00 92.56 129 VAL A C 1
ATOM 1021 O O . VAL A 1 129 ? -1.565 2.416 4.757 1.00 92.56 129 VAL A O 1
ATOM 1024 N N . GLN A 1 130 ? -2.312 4.194 5.876 1.00 93.06 130 GLN A N 1
ATOM 1025 C CA . GLN A 1 130 ? -3.196 3.395 6.738 1.00 93.06 130 GLN A CA 1
ATOM 1026 C C . GLN A 1 130 ? -4.391 2.806 5.971 1.00 93.06 130 GLN A C 1
ATOM 1028 O O . GLN A 1 130 ? -4.763 1.656 6.201 1.00 93.06 130 GLN A O 1
ATOM 1033 N N . GLU A 1 131 ? -4.971 3.556 5.032 1.00 92.19 131 GLU A N 1
ATOM 1034 C CA . GLU A 1 131 ? -6.017 3.066 4.122 1.00 92.19 131 GLU A CA 1
ATOM 1035 C C . GLU A 1 131 ? -5.501 1.897 3.269 1.00 92.19 131 GLU A C 1
ATOM 1037 O O . GLU A 1 131 ? -6.188 0.885 3.126 1.00 92.19 131 GLU A O 1
ATOM 1042 N N . LEU A 1 132 ? -4.256 1.972 2.788 1.00 96.00 132 LEU A N 1
ATOM 1043 C CA . LEU A 1 132 ? -3.589 0.880 2.082 1.00 96.00 132 LEU A CA 1
ATOM 1044 C C . LEU A 1 132 ? -3.489 -0.386 2.948 1.00 96.00 132 LEU A C 1
ATOM 1046 O O . LEU A 1 132 ? -3.780 -1.477 2.454 1.00 96.00 132 LEU A O 1
ATOM 1050 N N . LYS A 1 133 ? -3.134 -0.265 4.238 1.00 96.31 133 LYS A N 1
ATOM 1051 C CA . LYS A 1 133 ? -3.111 -1.414 5.165 1.00 96.31 133 LYS A CA 1
ATOM 1052 C C . LYS A 1 133 ? -4.485 -2.065 5.282 1.00 96.31 133 LYS A C 1
ATOM 1054 O O . LYS A 1 133 ? -4.607 -3.276 5.124 1.00 96.31 133 LYS A O 1
ATOM 1059 N N . GLN A 1 134 ? -5.524 -1.262 5.493 1.00 95.38 134 GLN A N 1
ATOM 1060 C CA . GLN A 1 134 ? -6.893 -1.767 5.607 1.00 95.38 134 GLN A CA 1
ATOM 1061 C C . GLN A 1 134 ? -7.363 -2.440 4.311 1.00 95.38 134 GLN A C 1
ATOM 1063 O O . GLN A 1 134 ? -7.988 -3.499 4.355 1.00 95.38 134 GLN A O 1
ATOM 1068 N N . LEU A 1 135 ? -7.040 -1.863 3.151 1.00 95.06 135 LEU A N 1
ATOM 1069 C CA . LEU A 1 135 ? -7.393 -2.433 1.851 1.00 95.06 135 LEU A CA 1
ATOM 1070 C C . LEU A 1 135 ? -6.649 -3.752 1.591 1.00 95.06 135 LEU A C 1
ATOM 1072 O O . LEU A 1 135 ? -7.227 -4.719 1.091 1.00 95.06 135 LEU A O 1
ATOM 1076 N N . SER A 1 136 ? -5.377 -3.817 1.965 1.00 96.94 136 SER A N 1
ATOM 1077 C CA . SER A 1 136 ? -4.563 -5.030 1.904 1.00 96.94 136 SER A CA 1
ATOM 1078 C C . SER A 1 136 ? -5.128 -6.149 2.777 1.00 96.94 136 SER A C 1
ATOM 1080 O O . SER A 1 136 ? -5.315 -7.276 2.314 1.00 96.94 136 SER A O 1
ATOM 1082 N N . GLU A 1 137 ? -5.503 -5.838 4.018 1.00 95.69 137 GLU A N 1
ATOM 1083 C CA . GLU A 1 137 ? -6.149 -6.788 4.924 1.00 95.69 137 GLU A CA 1
ATOM 1084 C C . GLU A 1 137 ? -7.514 -7.240 4.392 1.00 95.69 137 GLU A C 1
ATOM 1086 O O . GLU A 1 137 ? -7.825 -8.433 4.423 1.00 95.69 137 GLU A O 1
ATOM 1091 N N . LEU A 1 138 ? -8.309 -6.325 3.833 1.00 93.75 138 LEU A N 1
ATOM 1092 C CA . LEU A 1 138 ? -9.594 -6.648 3.212 1.00 93.75 138 LEU A CA 1
ATOM 1093 C C . LEU A 1 138 ? -9.434 -7.624 2.037 1.00 93.75 138 LEU A C 1
ATOM 1095 O O . LEU A 1 138 ? -10.248 -8.530 1.859 1.00 93.75 138 LEU A O 1
ATOM 1099 N N . THR A 1 139 ? -8.391 -7.442 1.230 1.00 95.00 139 THR A N 1
ATOM 1100 C CA . THR A 1 139 ? -8.144 -8.233 0.014 1.00 95.00 139 THR A CA 1
ATOM 1101 C C . THR A 1 139 ? -7.266 -9.459 0.244 1.00 95.00 139 THR A C 1
ATOM 1103 O O . THR A 1 139 ? -7.140 -10.297 -0.651 1.00 95.00 139 THR A O 1
ATOM 1106 N N . GLN A 1 140 ? -6.660 -9.572 1.430 1.00 97.00 140 GLN A N 1
ATOM 1107 C CA . GLN A 1 140 ? -5.607 -10.538 1.750 1.00 97.00 140 GLN A CA 1
ATOM 1108 C C . GLN A 1 140 ? -4.465 -10.522 0.720 1.00 97.00 140 GLN A C 1
ATOM 1110 O O . GLN A 1 140 ? -3.877 -11.565 0.407 1.00 97.00 140 GLN A O 1
ATOM 1115 N N . SER A 1 141 ? -4.148 -9.337 0.189 1.00 97.06 141 SER A N 1
ATOM 1116 C CA . SER A 1 141 ? -3.150 -9.164 -0.864 1.00 97.06 141 SER A CA 1
ATOM 1117 C C . SER A 1 141 ? -2.259 -7.944 -0.664 1.00 97.06 141 SER A C 1
ATOM 1119 O O . SER A 1 141 ? -2.680 -6.937 -0.105 1.00 97.06 141 SER A O 1
ATOM 1121 N N . TRP A 1 142 ? -1.031 -8.045 -1.163 1.00 97.75 142 TRP A N 1
ATOM 1122 C CA . TRP A 1 142 ? -0.103 -6.929 -1.336 1.00 97.75 142 TRP A CA 1
ATOM 1123 C C . TRP A 1 142 ? 0.333 -6.847 -2.795 1.00 97.75 142 TRP A C 1
ATOM 1125 O O . TRP A 1 142 ? -0.018 -7.723 -3.586 1.00 97.75 142 TRP A O 1
ATOM 1135 N N . ALA A 1 143 ? 1.110 -5.833 -3.153 1.00 96.12 143 ALA A N 1
ATOM 1136 C CA . ALA A 1 143 ? 1.728 -5.749 -4.468 1.00 96.12 143 ALA A CA 1
ATOM 1137 C C . ALA A 1 143 ? 3.229 -6.026 -4.376 1.00 96.12 143 ALA A C 1
ATOM 1139 O O . ALA A 1 143 ? 3.881 -5.655 -3.405 1.00 96.12 143 ALA A O 1
ATOM 1140 N N . MET A 1 144 ? 3.758 -6.696 -5.391 1.00 95.06 144 MET A N 1
ATOM 1141 C CA . MET A 1 144 ? 5.162 -7.063 -5.489 1.00 95.06 144 MET A CA 1
ATOM 1142 C C . MET A 1 144 ? 5.688 -6.657 -6.859 1.00 95.06 144 MET A C 1
ATOM 1144 O O . MET A 1 144 ? 5.041 -6.939 -7.871 1.00 95.06 144 MET A O 1
ATOM 1148 N N . TRP A 1 145 ? 6.869 -6.046 -6.878 1.00 92.81 145 TRP A N 1
ATOM 1149 C CA . TRP A 1 145 ? 7.683 -5.932 -8.079 1.00 92.81 145 TRP A CA 1
ATOM 1150 C C . TRP A 1 145 ? 8.725 -7.051 -8.064 1.00 92.81 145 TRP A C 1
ATOM 1152 O O . TRP A 1 145 ? 9.530 -7.141 -7.143 1.00 92.81 145 TRP A O 1
ATOM 1162 N N . ASP A 1 146 ? 8.679 -7.929 -9.061 1.00 87.44 146 ASP A N 1
ATOM 1163 C CA . ASP A 1 146 ? 9.680 -8.978 -9.275 1.00 87.44 146 ASP A CA 1
ATOM 1164 C C . ASP A 1 146 ? 10.564 -8.537 -10.445 1.00 87.44 146 ASP A C 1
ATOM 1166 O O . ASP A 1 146 ? 10.033 -8.080 -11.457 1.00 87.44 146 ASP A O 1
ATOM 1170 N N . ASP A 1 147 ? 11.885 -8.649 -10.317 1.00 82.25 147 ASP A N 1
ATOM 1171 C CA . ASP A 1 147 ? 12.837 -8.243 -11.362 1.00 82.25 147 ASP A CA 1
ATOM 1172 C C . ASP A 1 147 ? 12.633 -9.030 -12.669 1.00 82.25 147 ASP A C 1
ATOM 1174 O O . ASP A 1 147 ? 12.954 -8.539 -13.753 1.00 82.25 147 ASP A O 1
ATOM 1178 N N . ASP A 1 148 ? 12.055 -10.231 -12.576 1.00 83.38 148 ASP A N 1
ATOM 1179 C CA . ASP A 1 148 ? 11.695 -11.057 -13.730 1.00 83.38 148 ASP A CA 1
ATOM 1180 C C . ASP A 1 148 ? 10.328 -10.679 -14.346 1.00 83.38 148 ASP A C 1
ATOM 1182 O O . ASP A 1 148 ? 9.968 -11.167 -15.425 1.00 83.38 148 ASP A O 1
ATOM 1186 N N . ALA A 1 149 ? 9.543 -9.822 -13.684 1.00 8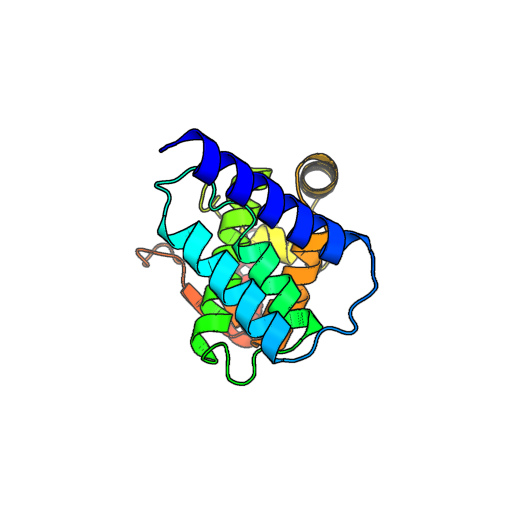1.88 149 ALA A N 1
ATOM 1187 C CA . ALA A 1 149 ? 8.241 -9.362 -14.154 1.00 81.88 149 ALA A CA 1
ATOM 1188 C C . ALA A 1 149 ? 8.336 -8.021 -14.901 1.00 81.88 149 ALA A C 1
ATOM 1190 O O . ALA A 1 149 ? 9.176 -7.171 -14.630 1.00 81.88 149 ALA A O 1
ATOM 1191 N N . VAL A 1 150 ? 7.425 -7.825 -15.859 1.00 83.50 150 VAL A N 1
ATOM 1192 C CA . VAL A 1 150 ? 7.329 -6.571 -16.631 1.00 83.50 150 VAL A CA 1
ATOM 1193 C C . VAL A 1 150 ? 6.679 -5.454 -15.812 1.00 83.50 150 VAL A C 1
ATOM 1195 O O . VAL A 1 150 ? 7.010 -4.290 -15.999 1.00 83.50 150 VAL A O 1
ATOM 1198 N N . ASP A 1 151 ? 5.765 -5.826 -14.917 1.00 88.69 151 ASP A N 1
ATOM 1199 C CA . ASP A 1 151 ? 4.912 -4.928 -14.149 1.00 88.69 151 ASP A CA 1
ATOM 1200 C C . ASP A 1 151 ? 4.731 -5.479 -12.724 1.00 88.69 151 ASP A C 1
ATOM 1202 O O . ASP A 1 151 ? 4.835 -6.702 -12.513 1.00 88.69 151 ASP A O 1
ATOM 1206 N N . PRO A 1 152 ? 4.403 -4.619 -11.741 1.00 93.12 152 PRO A N 1
ATOM 1207 C CA . PRO A 1 152 ? 4.091 -5.092 -10.411 1.00 93.12 152 PRO A CA 1
ATOM 1208 C C . PRO A 1 152 ? 2.807 -5.924 -10.470 1.00 93.12 152 PRO A C 1
ATOM 1210 O O . PRO A 1 152 ? 1.944 -5.744 -11.336 1.00 93.12 152 PRO A O 1
ATOM 1213 N N . HIS A 1 153 ? 2.659 -6.856 -9.538 1.00 94.50 153 HIS A N 1
ATOM 1214 C CA . HIS A 1 153 ? 1.514 -7.758 -9.519 1.00 94.50 153 HIS A CA 1
ATOM 1215 C C . HIS A 1 153 ? 1.063 -8.075 -8.091 1.00 94.50 153 HIS A C 1
ATOM 1217 O O . HIS A 1 153 ? 1.861 -8.022 -7.151 1.00 94.50 153 HIS A O 1
ATOM 1223 N N . PRO A 1 154 ? -0.223 -8.414 -7.895 1.00 95.69 154 PRO A N 1
ATOM 1224 C CA . PRO A 1 154 ? -0.718 -8.773 -6.580 1.00 95.69 154 PRO A CA 1
ATOM 1225 C C . PRO A 1 154 ? -0.187 -10.140 -6.131 1.00 95.69 154 PRO A C 1
ATOM 1227 O O . PRO A 1 154 ? -0.181 -11.116 -6.885 1.00 95.69 154 PRO A O 1
ATOM 1230 N N . VAL A 1 155 ? 0.188 -10.232 -4.860 1.00 96.56 155 VAL A N 1
ATOM 1231 C CA . VAL A 1 155 ? 0.580 -11.463 -4.163 1.00 96.56 155 VAL A CA 1
ATOM 1232 C C . VAL A 1 155 ? -0.273 -11.644 -2.911 1.00 96.56 155 VAL A C 1
ATOM 1234 O O . VAL A 1 155 ? -0.789 -10.675 -2.359 1.00 96.56 155 VAL A O 1
ATOM 1237 N N . SER A 1 156 ? -0.442 -12.882 -2.439 1.00 97.38 156 SER A N 1
ATOM 1238 C CA . SER A 1 156 ? -1.130 -13.110 -1.163 1.00 97.38 156 SER A CA 1
ATOM 1239 C C . SER A 1 156 ? -0.325 -12.523 -0.003 1.00 97.38 156 SER A C 1
ATOM 1241 O O . SER A 1 156 ? 0.906 -12.524 -0.039 1.00 97.38 156 SER A O 1
ATOM 1243 N N . LEU A 1 157 ? -1.003 -12.083 1.061 1.00 96.88 157 LEU A N 1
ATOM 1244 C CA . LEU A 1 157 ? -0.318 -11.590 2.262 1.00 96.88 157 LEU A CA 1
ATOM 1245 C C . LEU A 1 157 ? 0.589 -12.639 2.915 1.00 96.88 157 LEU A C 1
ATOM 1247 O O . LEU A 1 157 ? 1.602 -12.293 3.513 1.00 96.88 157 LEU A O 1
ATOM 1251 N N . GLU A 1 158 ? 0.246 -13.922 2.809 1.00 97.56 158 GLU A N 1
ATOM 1252 C CA . GLU A 1 158 ? 1.116 -15.010 3.264 1.00 97.56 158 GLU A CA 1
ATOM 1253 C C . GLU A 1 158 ? 2.431 -15.036 2.476 1.00 97.56 158 GLU A C 1
ATOM 1255 O O . GLU A 1 158 ? 3.501 -14.963 3.077 1.00 97.56 158 GLU A O 1
ATOM 1260 N N . LYS A 1 159 ? 2.351 -15.048 1.137 1.00 97.06 159 LYS A N 1
ATOM 1261 C CA . LYS A 1 159 ? 3.532 -15.015 0.266 1.00 97.06 159 LYS A CA 1
ATOM 1262 C C . LYS A 1 159 ? 4.346 -13.743 0.499 1.00 97.06 159 LYS A C 1
ATOM 1264 O O . LYS A 1 159 ? 5.564 -13.819 0.611 1.00 97.06 159 LYS A O 1
ATOM 1269 N N . TRP A 1 160 ? 3.678 -12.593 0.599 1.00 97.31 160 TRP A N 1
ATOM 1270 C CA . TRP A 1 160 ? 4.317 -11.306 0.859 1.00 97.31 160 TRP A CA 1
ATOM 1271 C C . TRP A 1 160 ? 5.136 -11.315 2.150 1.00 97.31 160 TRP A C 1
ATOM 1273 O O . TRP A 1 160 ? 6.296 -10.925 2.135 1.00 97.31 160 TRP A O 1
ATOM 1283 N N . ARG A 1 161 ? 4.578 -11.818 3.258 1.00 96.25 161 ARG A N 1
ATOM 1284 C CA . ARG A 1 161 ? 5.312 -11.899 4.531 1.00 96.25 161 ARG A CA 1
ATOM 1285 C C . ARG A 1 161 ? 6.579 -12.743 4.412 1.00 96.25 161 ARG A C 1
ATOM 1287 O 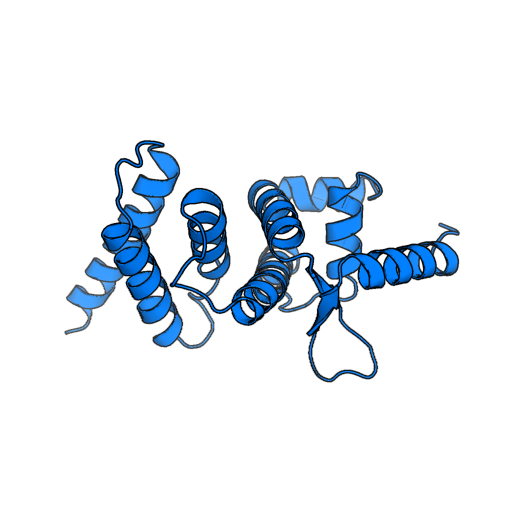O . ARG A 1 161 ? 7.599 -12.363 4.976 1.00 96.25 161 ARG A O 1
ATOM 1294 N N . SER A 1 162 ? 6.535 -13.852 3.672 1.00 96.31 162 SER A N 1
ATOM 1295 C CA . SER A 1 162 ? 7.734 -14.654 3.404 1.00 96.31 162 SER A CA 1
ATOM 1296 C C . SER A 1 162 ? 8.768 -13.882 2.583 1.00 96.31 162 SER A C 1
ATOM 1298 O O . SER A 1 162 ? 9.939 -13.885 2.947 1.00 96.31 162 SER A O 1
ATOM 1300 N N . LEU A 1 163 ? 8.340 -13.181 1.526 1.00 95.00 163 LEU A N 1
ATOM 1301 C CA . LEU A 1 163 ? 9.224 -12.333 0.717 1.00 95.00 163 LEU A CA 1
ATOM 1302 C C . LEU A 1 163 ? 9.864 -11.225 1.560 1.00 95.00 163 LEU A C 1
ATOM 1304 O O . LEU A 1 163 ? 11.070 -11.019 1.488 1.00 95.00 163 LEU A O 1
ATOM 1308 N N . TYR A 1 164 ? 9.081 -10.567 2.415 1.00 95.06 164 TYR A N 1
ATOM 1309 C CA . TYR A 1 164 ? 9.578 -9.516 3.295 1.00 95.06 164 TYR A CA 1
ATOM 1310 C C . TYR A 1 164 ? 10.599 -10.036 4.314 1.00 95.06 164 TYR A C 1
ATOM 1312 O O . TYR A 1 164 ? 11.634 -9.413 4.526 1.00 95.06 164 TYR A O 1
ATOM 1320 N N . GLN A 1 165 ? 10.363 -11.210 4.906 1.00 93.75 165 GLN A N 1
ATOM 1321 C CA . GLN A 1 165 ? 11.332 -11.837 5.811 1.00 93.75 165 GLN A CA 1
ATOM 1322 C C . GLN A 1 165 ? 12.643 -12.204 5.103 1.00 93.75 165 GLN A C 1
ATOM 1324 O O . GLN A 1 165 ? 13.723 -12.021 5.672 1.00 93.75 165 GLN A O 1
ATOM 1329 N N . SER A 1 166 ? 12.567 -12.700 3.865 1.00 93.75 166 SER A N 1
ATOM 1330 C CA . SER A 1 166 ? 13.750 -12.940 3.034 1.00 93.75 166 SER A CA 1
ATOM 1331 C C . SER A 1 166 ? 14.494 -11.639 2.738 1.00 93.75 166 SER A C 1
ATOM 1333 O O . SER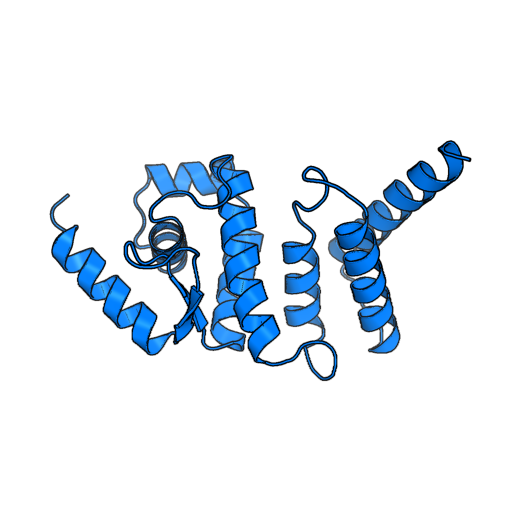 A 1 166 ? 15.696 -11.568 2.981 1.00 93.75 166 SER A O 1
ATOM 1335 N N . TYR A 1 167 ? 13.776 -10.586 2.337 1.00 92.00 167 TYR A N 1
ATOM 1336 C CA . TYR A 1 167 ? 14.340 -9.256 2.104 1.00 92.00 167 TYR A CA 1
ATOM 1337 C C . TYR A 1 167 ? 15.084 -8.717 3.335 1.00 92.00 167 TYR A C 1
ATOM 1339 O O . TYR A 1 167 ? 16.218 -8.255 3.210 1.00 92.00 167 TYR A O 1
ATOM 1347 N N . LEU A 1 168 ? 14.493 -8.836 4.531 1.00 90.31 168 LEU A N 1
ATOM 1348 C CA . LEU A 1 168 ? 15.144 -8.449 5.786 1.00 90.31 168 LEU A CA 1
ATOM 1349 C C . LEU A 1 168 ? 16.392 -9.287 6.084 1.00 90.31 168 LEU A C 1
ATOM 1351 O O . LEU A 1 168 ? 17.342 -8.772 6.653 1.00 90.31 168 LEU A O 1
ATOM 1355 N N . SER A 1 169 ? 16.417 -10.565 5.708 1.00 89.56 169 SER A N 1
ATOM 1356 C CA . SER A 1 169 ? 17.583 -11.431 5.939 1.00 89.56 169 SER A CA 1
ATOM 1357 C C . SER A 1 169 ? 18.750 -11.098 5.004 1.00 89.56 169 SER A C 1
ATOM 1359 O O . SER A 1 169 ? 19.907 -11.252 5.384 1.00 89.56 169 SER A O 1
ATOM 1361 N N . GLU A 1 170 ? 18.453 -10.646 3.786 1.00 86.75 170 GLU A N 1
ATOM 1362 C CA . GLU A 1 170 ? 19.445 -10.303 2.760 1.00 86.75 170 GLU A CA 1
ATOM 1363 C C . GLU A 1 170 ? 19.982 -8.873 2.904 1.00 86.75 170 GLU A C 1
ATOM 1365 O O . GLU A 1 170 ? 21.131 -8.609 2.556 1.00 86.75 170 GLU A O 1
ATOM 1370 N N . ASN A 1 171 ? 19.169 -7.965 3.452 1.00 80.81 171 ASN A N 1
ATOM 1371 C CA . ASN A 1 171 ? 19.490 -6.542 3.603 1.00 80.81 171 ASN A CA 1
ATOM 1372 C C . ASN A 1 171 ? 19.645 -6.110 5.077 1.00 80.81 171 ASN A C 1
ATOM 1374 O O . ASN A 1 171 ? 19.798 -4.925 5.359 1.00 80.81 171 ASN A O 1
ATOM 1378 N N . GLY A 1 172 ? 19.594 -7.061 6.016 1.00 62.50 172 GLY A N 1
ATOM 1379 C CA . GLY A 1 172 ? 19.530 -6.843 7.468 1.00 62.50 172 GLY A CA 1
ATOM 1380 C C . GLY A 1 172 ? 20.855 -6.631 8.202 1.00 62.50 172 GLY A C 1
ATOM 1381 O O . GLY A 1 172 ? 20.863 -6.736 9.425 1.00 62.50 172 GLY A O 1
ATOM 1382 N N . ASP A 1 173 ? 21.944 -6.317 7.501 1.00 44.44 173 ASP A N 1
ATOM 1383 C CA . ASP A 1 173 ? 23.161 -5.753 8.101 1.00 44.44 173 ASP A CA 1
ATOM 1384 C C . ASP A 1 173 ? 23.317 -4.292 7.631 1.00 44.44 173 ASP A C 1
ATOM 1386 O O . ASP A 1 173 ? 24.086 -3.996 6.711 1.00 44.44 173 ASP A O 1
ATOM 1390 N N . ALA A 1 174 ? 22.570 -3.373 8.252 1.00 39.41 174 ALA A N 1
ATOM 1391 C CA . ALA A 1 174 ? 22.786 -1.925 8.158 1.00 39.41 174 ALA A CA 1
ATOM 1392 C C . ALA A 1 174 ? 22.483 -1.228 9.492 1.00 39.41 174 ALA A C 1
ATOM 1394 O O . ALA A 1 174 ? 21.355 -1.396 10.009 1.00 39.41 174 ALA A O 1
#

Sequence (174 aa):
MDLLVGSIHAYNIQLLRLILESGDYSANAHDVSMYLGLAKEIGARDDYIEKVGIKRVETVLVLKFGSAGIYAPDDLKLLVLQLIGELSEDCYCAQWMNHIEYELWALLEGETNELTRALWERRGDLTAVQELKQLSELTQSWAMWDDDAVDPHPVSLEKWRSLYQSYLSENGDA

Nearest PDB structures (foldseek):
  4v9j-assembly2_DU  TM=2.505E-01  e=9.006E+00  Thermus thermophilus HB27

pLDDT: mean 76.97, std 19.43, range [28.78, 97.75]

Secondary structure (DSSP, 8-state):
-HHHHHHHHHHHHHHHHHHHHH------HHHHHHHHHHHHHHHTT-SSSS-TTHHHHHHHHHHHH--TTTS-HHHHHHHHHHHHHHHHHHHHSSSS-TTHHHHHHHHHHT-S-HHHHHHHHHHS-HHHHHHHHHHHHHHTEEEE--TTSSS-EEEEHHHHHHHHHHHHHHH---

Radius of gyration: 17.43 Å; Cα contacts (8 Å, |Δi|>4): 141; chains: 1; bounding box: 50×42×37 Å

Foldseek 3Di:
DPVVVVVVVVVLVVVLVCQVPVPDPPDDPVNLLVNLVVLVVVVVPDDDDPVQCSLVSVLVSCLPPNCPPPDDLQVLLVSLLQLLLSQCCQLPVGSHDVCSQLLLVCVVVVNDDPVSVVSCVVGGDVVSSVSSVSSCVVSQWHWDDDPPDPDIDIDGVVVVVVVSVVVCVVVVPD